Protein AF-A0A146LD18-F1 (afdb_monomer)

Foldseek 3Di:
DDDAQWDFDPPCVVPDWDQDPVRAIVPHDTDIFGFAAADDDPQKDKWKADPNDTDHSRGTHDFAIKIAIDGHPQWDFPDPPDDRIWGQHRNNYIPDDDTDIDGNPPDFDPVDPPLDDDPPPDDDDPDPRRPVQKDFDWDFDPPDVDTDIDGQFIWGCPGPPDTHGDPVSVDDD

Mean predicted aligned error: 9.26 Å

Solvent-accessible surface area (backbone atoms only — not comparable to full-atom values): 10932 Å² total; per-residue (Å²): 136,58,58,92,54,34,38,72,59,79,90,53,84,81,72,71,72,42,77,43,97,87,72,47,57,46,62,72,82,77,66,62,40,41,20,13,76,48,62,82,58,79,54,48,48,71,50,27,34,44,94,93,36,84,47,71,40,76,40,64,34,53,49,69,23,40,35,35,70,46,52,38,92,67,32,41,65,77,58,87,83,63,66,75,63,40,39,24,32,78,86,19,39,54,74,53,81,82,85,62,46,40,74,66,73,96,67,54,37,84,86,55,80,82,80,76,91,64,93,65,86,77,74,84,81,89,55,90,52,49,56,65,39,65,36,82,42,67,46,77,49,70,92,74,89,52,92,44,76,44,81,72,40,65,32,35,52,79,48,104,87,41,72,49,62,62,71,69,74,76,55,84,130

pLDDT: mean 86.77, std 9.21, range [56.56, 97.69]

Organism: Lygus hesperus (NCBI:txid30085)

Radius of gyration: 27.94 Å; Cα contacts (8 Å, |Δi|>4): 268; chains: 1; bounding box: 58×41×88 Å

Secondary structure (DSSP, 8-state):
---TTEE--TT-TT---EE-TTS-EESPPPPPEE-BPP---TTEEEEEEETTEEE-TTS-B-TT-EEEEEEPTTEEES-TTS-SEEEB-TTSSBSSPPP-EEE--S---TTSSS----SSS-----STTSSTTEEEEEEEE-TTS--EEEEEEEEEEEETTEEE--GGGG---

Structure (mmCIF, N/CA/C/O backbone):
data_AF-A0A146LD18-F1
#
_entry.id   AF-A0A146LD18-F1
#
loop_
_atom_site.group_PDB
_atom_site.id
_atom_site.type_symbol
_atom_site.label_atom_id
_atom_site.label_alt_id
_atom_site.label_comp_id
_atom_site.label_asym_id
_atom_site.label_entity_id
_atom_site.label_seq_id
_atom_site.pdbx_PDB_ins_code
_atom_site.Cartn_x
_atom_site.Cartn_y
_atom_site.Cartn_z
_atom_site.occupancy
_atom_site.B_iso_or_equiv
_atom_site.auth_seq_id
_atom_site.auth_comp_id
_atom_site.auth_asym_id
_atom_site.auth_atom_id
_atom_site.pdbx_PDB_model_num
ATOM 1 N N . PHE A 1 1 ? -6.728 8.510 31.314 1.00 74.19 1 PHE A N 1
ATOM 2 C CA . PHE A 1 1 ? -6.122 8.724 29.985 1.00 74.19 1 PHE A CA 1
ATOM 3 C C . PHE A 1 1 ? -5.399 7.446 29.605 1.00 74.19 1 PHE A C 1
ATOM 5 O O . PHE A 1 1 ? -4.687 6.918 30.451 1.00 74.19 1 PHE A O 1
ATOM 12 N N . CYS A 1 2 ? -5.641 6.925 28.405 1.00 85.44 2 CYS A N 1
ATOM 13 C CA . CYS A 1 2 ? -4.967 5.730 27.899 1.00 85.44 2 CYS A CA 1
ATOM 14 C C . CYS A 1 2 ? -3.731 6.145 27.094 1.00 85.44 2 CYS A C 1
ATOM 16 O O . CYS A 1 2 ? -3.753 7.182 26.435 1.00 85.44 2 CYS A O 1
ATOM 18 N N . GLY A 1 3 ? -2.640 5.386 27.211 1.00 87.69 3 GLY A N 1
ATOM 19 C CA . GLY A 1 3 ? -1.399 5.656 26.483 1.00 87.69 3 GLY A CA 1
ATOM 20 C C . GLY A 1 3 ? -1.512 5.339 24.989 1.00 87.69 3 GLY A C 1
ATOM 21 O O . GLY A 1 3 ? -2.518 4.799 24.531 1.00 87.69 3 GLY A O 1
ATOM 22 N N . LEU A 1 4 ? -0.460 5.647 24.227 1.00 90.44 4 LEU A N 1
ATOM 23 C CA . LEU A 1 4 ? -0.385 5.312 22.802 1.00 90.44 4 LEU A CA 1
ATOM 24 C C . LEU A 1 4 ? -0.578 3.801 22.581 1.00 90.44 4 LEU A C 1
ATOM 26 O O . LEU A 1 4 ? -0.043 2.997 23.343 1.00 90.44 4 LEU A O 1
ATOM 30 N N . GLY A 1 5 ? -1.343 3.428 21.552 1.00 91.56 5 GLY A N 1
ATOM 31 C CA . GLY A 1 5 ? -1.675 2.029 21.268 1.00 91.56 5 GLY A CA 1
ATOM 32 C C . GLY A 1 5 ? -2.657 1.406 22.259 1.00 91.56 5 GLY A C 1
ATOM 33 O O . GLY A 1 5 ? -2.808 0.187 22.290 1.00 91.56 5 GLY A O 1
ATOM 34 N N . THR A 1 6 ? -3.326 2.223 23.075 1.00 92.75 6 THR A N 1
ATOM 35 C CA . THR A 1 6 ? -4.375 1.765 23.983 1.00 92.75 6 THR A CA 1
ATOM 36 C C . THR A 1 6 ? -5.575 2.700 23.959 1.00 92.75 6 THR A C 1
ATOM 38 O O . THR A 1 6 ? -5.433 3.910 23.785 1.00 92.75 6 THR A O 1
ATOM 41 N N . ALA A 1 7 ? -6.767 2.156 24.187 1.00 89.19 7 ALA A N 1
ATOM 42 C CA . ALA A 1 7 ? -7.997 2.936 24.222 1.00 89.19 7 ALA A CA 1
ATOM 43 C C . ALA A 1 7 ? -8.879 2.558 25.412 1.00 89.19 7 ALA A C 1
ATOM 45 O O . ALA A 1 7 ? -8.790 1.460 25.955 1.00 89.19 7 ALA A O 1
ATOM 46 N N . ALA A 1 8 ? -9.734 3.488 25.839 1.00 87.19 8 ALA A N 1
ATOM 47 C CA . ALA A 1 8 ? -10.777 3.166 26.806 1.00 87.19 8 ALA A CA 1
ATOM 48 C C . ALA A 1 8 ? -11.825 2.251 26.140 1.00 87.19 8 ALA A C 1
ATOM 50 O O . ALA A 1 8 ? -12.109 2.470 24.960 1.00 87.19 8 ALA A O 1
ATOM 51 N N . PRO A 1 9 ? -12.414 1.282 26.860 1.00 83.12 9 PRO A N 1
ATOM 52 C CA . PRO A 1 9 ? -13.457 0.405 26.337 1.00 83.12 9 PRO A CA 1
ATOM 53 C C . PRO A 1 9 ? -14.696 1.183 25.884 1.00 83.12 9 PRO A C 1
ATOM 55 O O . PRO A 1 9 ? -15.014 2.241 26.430 1.00 83.12 9 PRO A O 1
ATOM 58 N N . ASP A 1 10 ? -15.450 0.604 24.954 1.00 81.88 10 ASP A N 1
ATOM 59 C CA . ASP A 1 10 ? -16.675 1.201 24.404 1.00 81.88 10 ASP A CA 1
ATOM 60 C C . ASP A 1 10 ? -17.878 1.135 25.368 1.00 81.88 10 ASP A C 1
ATOM 62 O O . ASP A 1 10 ? -18.930 1.713 25.103 1.00 81.88 10 ASP A O 1
ATOM 66 N N . SER A 1 11 ? -17.735 0.462 26.515 1.00 80.19 11 SER A N 1
ATOM 67 C CA . SER A 1 11 ? -18.812 0.226 27.486 1.00 80.19 11 SER A CA 1
ATOM 68 C C . SER A 1 11 ? -19.349 1.489 28.174 1.00 80.19 11 SER A C 1
ATOM 70 O O . SER A 1 11 ? -20.464 1.458 28.693 1.00 80.19 11 SER A O 1
ATOM 72 N N . ASN A 1 12 ? -18.601 2.601 28.176 1.00 77.56 12 ASN A N 1
ATOM 73 C CA . ASN A 1 12 ? -19.048 3.889 28.723 1.00 77.56 12 ASN A CA 1
ATOM 74 C C . ASN A 1 12 ? -18.793 5.043 27.731 1.00 77.56 12 ASN A C 1
ATOM 76 O O . ASN A 1 12 ? -17.835 5.805 27.902 1.00 77.56 12 ASN A O 1
ATOM 80 N N . PRO A 1 13 ? -19.651 5.215 26.708 1.00 70.94 13 PRO A N 1
ATOM 81 C CA . PRO A 1 13 ? -19.451 6.218 25.660 1.00 70.94 13 PRO A CA 1
ATOM 82 C C . PRO A 1 13 ? -19.583 7.664 26.162 1.00 70.94 13 PRO A C 1
ATOM 84 O O . PRO A 1 13 ? -19.039 8.578 25.549 1.00 70.94 13 PRO A O 1
ATOM 87 N N . LEU A 1 14 ? -20.281 7.888 27.284 1.00 77.25 14 LEU A N 1
ATOM 88 C CA . LEU A 1 14 ? -20.432 9.212 27.900 1.00 77.25 14 LEU A CA 1
ATOM 89 C C . LEU A 1 14 ? -19.197 9.629 28.711 1.00 77.25 14 LEU A C 1
ATOM 91 O O . LEU A 1 14 ? -19.055 10.804 29.041 1.00 77.25 14 LEU A O 1
ATOM 95 N N . GLY A 1 15 ? -18.327 8.677 29.072 1.00 78.75 15 GLY A N 1
ATOM 96 C CA . GLY A 1 15 ? -17.148 8.932 29.900 1.00 78.75 15 GLY A CA 1
ATOM 97 C C . GLY A 1 15 ? -17.468 9.513 31.283 1.00 78.75 15 GLY A C 1
ATOM 98 O O . GLY A 1 15 ? -16.599 10.132 31.895 1.00 78.75 15 GLY A O 1
ATOM 99 N N . ALA A 1 16 ? -18.704 9.351 31.765 1.00 84.88 16 ALA A N 1
ATOM 100 C CA . ALA A 1 16 ? -19.148 9.885 33.045 1.00 84.88 16 ALA A CA 1
ATOM 101 C C . ALA A 1 16 ? -18.848 8.891 34.173 1.00 84.88 16 ALA A C 1
ATOM 103 O O . ALA A 1 16 ? -19.167 7.706 34.059 1.00 84.88 16 ALA A O 1
ATOM 104 N N . TYR A 1 17 ? -18.261 9.396 35.259 1.00 88.19 17 TYR A N 1
ATOM 105 C CA . TYR A 1 17 ? -17.950 8.642 36.472 1.00 88.19 17 TYR A CA 1
ATOM 106 C C . TYR A 1 17 ? -18.385 9.453 37.688 1.00 88.19 17 TYR A C 1
ATOM 108 O O . TYR A 1 17 ? -18.174 10.667 37.735 1.00 88.19 17 TYR A O 1
ATOM 116 N N . ALA A 1 18 ? -18.965 8.783 38.677 1.00 90.62 18 ALA A N 1
ATOM 117 C CA . ALA A 1 18 ? -19.352 9.379 39.945 1.00 90.62 18 ALA A CA 1
ATOM 118 C C . ALA A 1 18 ? -18.652 8.662 41.099 1.00 90.62 18 ALA A C 1
ATOM 120 O O . ALA A 1 18 ? -18.570 7.436 41.114 1.00 90.62 18 ALA A O 1
ATOM 121 N N . CYS A 1 19 ? -18.174 9.429 42.077 1.00 93.56 19 CYS A N 1
ATOM 122 C CA . CYS A 1 19 ? -17.736 8.881 43.354 1.00 93.56 19 CYS A CA 1
ATOM 123 C C . CYS A 1 19 ? -18.959 8.763 44.270 1.00 93.56 19 CYS A C 1
ATOM 125 O O . CYS A 1 19 ? -19.656 9.752 44.515 1.00 93.56 19 CYS A O 1
ATOM 127 N N . LEU A 1 20 ? -19.251 7.548 44.723 1.00 93.69 20 LEU A N 1
ATOM 128 C CA . LEU A 1 20 ? -20.358 7.259 45.624 1.00 93.69 20 LEU A CA 1
ATOM 129 C C . LEU A 1 20 ? -19.999 7.645 47.062 1.00 93.69 20 LEU A C 1
ATOM 131 O O . LEU A 1 20 ? -18.832 7.748 47.435 1.00 93.69 20 LEU A O 1
ATOM 135 N N . SER A 1 21 ? -21.014 7.788 47.914 1.00 93.88 21 SER A N 1
ATOM 136 C CA . SER A 1 21 ? -20.817 8.021 49.351 1.00 93.88 21 SER A CA 1
ATOM 137 C C . SER A 1 21 ? -20.105 6.866 50.069 1.00 93.88 21 SER A C 1
ATOM 139 O O . SER A 1 21 ? -19.592 7.073 51.166 1.00 93.88 21 SER A O 1
ATOM 141 N N . SER A 1 22 ? -20.044 5.676 49.458 1.00 93.62 22 SER A N 1
ATOM 142 C CA . SER A 1 22 ? -19.228 4.549 49.928 1.00 93.62 22 SER A CA 1
ATOM 143 C C . SER A 1 22 ? -17.725 4.743 49.698 1.00 93.62 22 SER A C 1
ATOM 145 O O . SER A 1 22 ? -16.930 4.044 50.317 1.00 93.62 22 SER A O 1
ATOM 147 N N . GLY A 1 23 ? -17.334 5.691 48.839 1.00 91.25 23 GLY A N 1
ATOM 148 C CA . GLY A 1 23 ? -15.959 5.886 48.375 1.00 91.25 23 GLY A CA 1
AT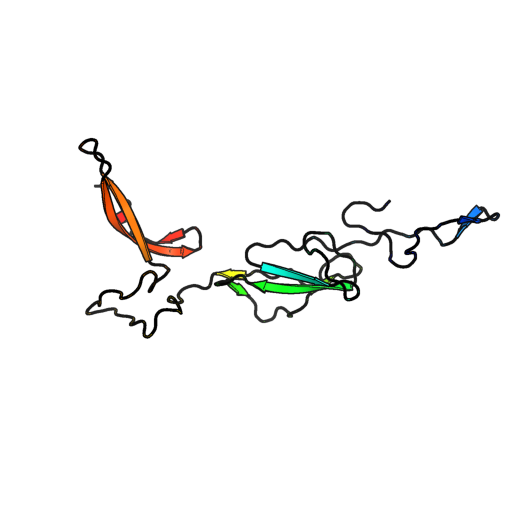OM 149 C C . GLY A 1 23 ? -15.626 5.156 47.069 1.00 91.25 23 GLY A C 1
ATOM 150 O O . GLY A 1 23 ? -14.531 5.344 46.542 1.00 91.25 23 GLY A O 1
ATOM 151 N N . ASP A 1 24 ? -16.555 4.364 46.527 1.00 92.50 24 ASP A N 1
ATOM 152 C CA . ASP A 1 24 ? -16.362 3.628 45.274 1.00 92.50 24 ASP A CA 1
ATOM 153 C C . ASP A 1 24 ? -16.737 4.462 44.045 1.00 92.50 24 ASP A C 1
ATOM 155 O O . ASP A 1 24 ? -17.612 5.332 44.093 1.00 92.50 24 ASP A O 1
ATOM 159 N N . TRP A 1 25 ? -16.115 4.153 42.908 1.00 90.00 25 TRP A N 1
ATOM 160 C CA . TRP A 1 25 ? -16.480 4.740 41.620 1.00 90.00 25 TRP A CA 1
ATOM 161 C C . TRP A 1 25 ? -17.623 3.968 40.963 1.00 90.00 25 TRP A C 1
ATOM 163 O O . TRP A 1 25 ? -17.629 2.739 40.944 1.00 90.00 25 TRP A O 1
ATOM 173 N N . SER A 1 26 ? -18.573 4.704 40.387 1.00 89.06 26 SER A N 1
ATOM 174 C CA . SER A 1 26 ? -19.658 4.157 39.579 1.00 89.06 26 SER A CA 1
ATOM 175 C C . SER A 1 26 ? -19.744 4.876 38.226 1.00 89.06 26 SER A C 1
ATOM 177 O O . SER A 1 26 ? -19.922 6.101 38.204 1.00 89.06 26 SER A O 1
ATOM 179 N N . PRO A 1 27 ? -19.627 4.150 37.098 1.00 87.56 27 PRO A N 1
ATOM 180 C CA . PRO A 1 27 ? -19.217 2.742 37.007 1.00 87.56 27 PRO A CA 1
ATOM 181 C C . PRO A 1 27 ? -17.750 2.535 37.437 1.00 87.56 27 PRO A C 1
ATOM 183 O O . PRO A 1 27 ? -17.017 3.506 37.642 1.00 87.56 27 PRO A O 1
ATOM 186 N N . GLU A 1 28 ? -17.320 1.274 37.569 1.00 87.19 28 GLU A N 1
ATOM 187 C CA . GLU A 1 28 ? -15.914 0.939 37.833 1.00 87.19 28 GLU A CA 1
ATOM 188 C C . GLU A 1 28 ? -15.008 1.594 36.777 1.00 87.19 28 GLU A C 1
ATOM 190 O O . GLU A 1 28 ? -15.342 1.647 35.588 1.00 87.19 28 GLU A O 1
ATOM 195 N N . LEU A 1 29 ? -13.866 2.129 37.216 1.00 84.50 29 LEU A N 1
ATOM 196 C CA . LEU A 1 29 ? -12.926 2.785 36.314 1.00 84.50 29 LEU A CA 1
ATOM 197 C C . LEU A 1 29 ? -12.424 1.779 35.265 1.00 84.50 29 LEU A C 1
ATOM 199 O O . LEU A 1 29 ? -11.930 0.709 35.629 1.00 84.50 29 LEU A O 1
ATOM 203 N N . PRO A 1 30 ? -12.504 2.099 33.963 1.00 85.56 30 PRO A N 1
ATOM 204 C CA . PRO A 1 30 ? -12.137 1.150 32.932 1.00 85.56 30 PRO A CA 1
ATOM 205 C C . PRO A 1 30 ? -10.628 0.928 32.884 1.00 85.56 30 PRO A C 1
ATOM 207 O O . PRO A 1 30 ? -9.823 1.839 33.106 1.00 85.56 30 PRO A O 1
ATOM 210 N N . ARG A 1 31 ? -10.243 -0.279 32.471 1.00 87.44 31 ARG A N 1
ATOM 211 C CA . ARG A 1 31 ? -8.870 -0.588 32.065 1.00 87.44 31 ARG A CA 1
ATOM 212 C C . ARG A 1 31 ? -8.718 -0.307 30.574 1.00 87.44 31 ARG A C 1
ATOM 214 O O . ARG A 1 31 ? -9.618 -0.605 29.796 1.00 87.44 31 ARG A O 1
ATOM 221 N N . CYS A 1 32 ? -7.587 0.269 30.183 1.00 89.31 32 CYS A N 1
ATOM 222 C CA . CYS A 1 32 ? -7.297 0.498 28.772 1.00 89.31 32 CYS A CA 1
ATOM 223 C C . CYS A 1 32 ? -7.079 -0.839 28.054 1.00 89.31 32 CYS A C 1
ATOM 225 O O . CYS A 1 32 ? -6.368 -1.706 28.568 1.00 89.31 32 CYS A O 1
ATOM 227 N N . THR A 1 33 ? -7.672 -0.986 26.876 1.00 91.00 33 THR A N 1
ATOM 228 C CA . THR A 1 33 ? -7.495 -2.142 25.996 1.00 91.00 33 THR A CA 1
ATOM 229 C C . THR A 1 33 ? -6.362 -1.874 25.016 1.00 91.00 33 THR A C 1
ATOM 231 O O . THR A 1 33 ? -6.148 -0.728 24.609 1.00 91.00 33 THR A O 1
ATOM 234 N N . LEU A 1 34 ? -5.620 -2.921 24.653 1.00 94.75 34 LEU A N 1
ATOM 235 C CA . LEU A 1 34 ? -4.588 -2.833 23.624 1.00 94.75 34 LEU A CA 1
ATOM 236 C C . LEU A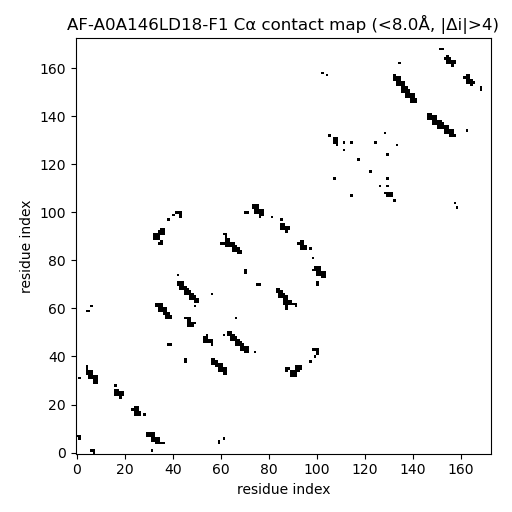 1 34 ? -5.243 -2.617 22.256 1.00 94.75 34 LEU A C 1
ATOM 238 O O . LEU A 1 34 ? -6.345 -3.097 21.998 1.00 94.75 34 LEU A O 1
ATOM 242 N N . GLN A 1 35 ? -4.562 -1.876 21.392 1.00 96.19 35 GLN A N 1
ATOM 243 C CA . GLN A 1 35 ? -4.992 -1.609 20.028 1.00 96.19 35 GLN A CA 1
ATOM 244 C C . GLN A 1 35 ? -3.994 -2.192 19.035 1.00 96.19 35 GLN A C 1
ATOM 246 O O . GLN A 1 35 ? -2.789 -2.182 19.285 1.00 96.19 35 GLN A O 1
ATOM 251 N N . CYS A 1 36 ? -4.494 -2.654 17.893 1.00 96.94 36 CYS A N 1
ATOM 252 C CA . CYS A 1 36 ? -3.642 -3.141 16.820 1.00 96.94 36 CYS A CA 1
ATOM 253 C C . CYS A 1 36 ? -2.870 -1.998 16.163 1.00 96.94 36 CYS A C 1
ATOM 255 O O . CYS A 1 36 ? -3.359 -0.867 16.073 1.00 96.94 36 CYS A O 1
ATOM 257 N N . GLU A 1 37 ? -1.663 -2.306 15.692 1.00 96.44 37 GLU A N 1
ATOM 258 C CA . GLU A 1 37 ? -0.810 -1.320 15.036 1.00 96.44 37 GLU A CA 1
ATOM 259 C C . GLU A 1 37 ? -1.427 -0.776 13.736 1.00 96.44 37 GLU A C 1
ATOM 261 O O . GLU A 1 37 ? -2.161 -1.501 13.049 1.00 96.44 37 GLU A O 1
ATOM 266 N N . PRO A 1 38 ? -1.101 0.480 13.375 1.00 96.62 38 PRO A N 1
ATOM 267 C CA . PRO A 1 38 ? -1.456 1.061 12.088 1.00 96.62 38 PRO A CA 1
ATOM 268 C C . PRO A 1 38 ? -1.057 0.191 10.895 1.00 96.62 38 PRO A C 1
ATOM 270 O O . PRO A 1 38 ? 0.062 -0.320 10.812 1.00 96.62 38 PRO A O 1
ATOM 273 N N . LEU A 1 39 ? -1.948 0.096 9.912 1.00 95.31 39 LEU A N 1
ATOM 274 C CA . LEU A 1 39 ? -1.690 -0.603 8.659 1.00 95.31 39 LEU A CA 1
ATOM 275 C C . LEU A 1 39 ? -1.180 0.387 7.610 1.00 95.31 39 LEU A C 1
ATOM 277 O O . LEU A 1 39 ? -1.951 1.075 6.941 1.00 95.31 39 LEU A O 1
ATOM 281 N N . VAL A 1 40 ? 0.146 0.455 7.478 1.00 93.44 40 VAL A N 1
ATOM 282 C CA . VAL A 1 40 ? 0.834 1.246 6.450 1.00 93.44 40 VAL A CA 1
ATOM 283 C C . VAL A 1 40 ? 1.878 0.362 5.774 1.00 93.44 40 VAL A C 1
ATOM 285 O O . VAL A 1 40 ? 2.895 0.006 6.370 1.00 93.44 40 VAL A O 1
ATOM 288 N N . LYS A 1 41 ? 1.620 -0.017 4.521 1.00 92.38 41 LYS A N 1
ATOM 289 C CA . LYS A 1 41 ? 2.532 -0.815 3.692 1.00 92.38 41 LYS A CA 1
ATOM 290 C C . LYS A 1 41 ? 2.611 -0.219 2.284 1.00 92.38 41 LYS A C 1
ATOM 292 O O . LYS A 1 41 ? 1.603 0.285 1.792 1.00 92.38 41 LYS A O 1
ATOM 297 N N . PRO A 1 42 ? 3.785 -0.256 1.633 1.00 91.44 42 PRO A N 1
ATOM 298 C CA . PRO A 1 42 ? 3.913 0.188 0.252 1.00 91.44 42 PRO A CA 1
ATOM 299 C C . PRO A 1 42 ? 3.129 -0.748 -0.667 1.00 91.44 42 PRO A C 1
ATOM 301 O O . PRO A 1 42 ? 3.144 -1.961 -0.471 1.00 91.44 42 PRO A O 1
ATOM 304 N N . HIS A 1 43 ? 2.481 -0.181 -1.680 1.00 92.88 43 HIS A N 1
ATOM 305 C CA . HIS A 1 43 ? 1.737 -0.927 -2.698 1.00 92.88 43 HIS A CA 1
ATOM 306 C C . HIS A 1 43 ? 0.535 -1.729 -2.190 1.00 92.88 43 HIS A C 1
ATOM 308 O O . HIS A 1 43 ? 0.030 -2.593 -2.904 1.00 92.88 43 HIS A O 1
ATOM 314 N N . VAL A 1 44 ? 0.061 -1.428 -0.976 1.00 93.12 44 VAL A N 1
ATOM 315 C CA . VAL A 1 44 ? -1.142 -2.022 -0.391 1.00 93.12 44 VAL A CA 1
ATOM 316 C C . VAL A 1 44 ? -2.093 -0.911 0.030 1.00 93.12 44 VAL A C 1
ATOM 318 O O . VAL A 1 44 ? -1.736 -0.035 0.819 1.00 93.12 44 VAL A O 1
ATOM 321 N N . LYS A 1 45 ? -3.327 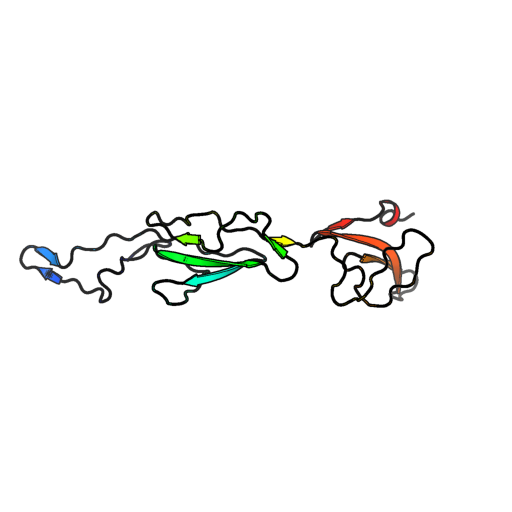-0.970 -0.458 1.00 94.12 45 LYS A N 1
ATOM 322 C CA . LYS A 1 45 ? -4.431 -0.128 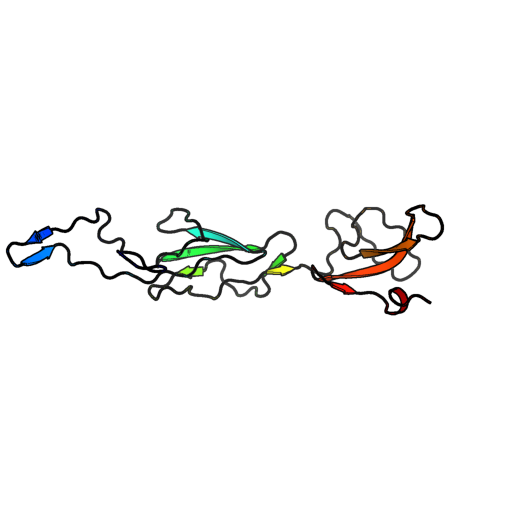-0.004 1.00 94.12 45 LYS A CA 1
ATOM 323 C C . LYS A 1 45 ? -5.220 -0.891 1.042 1.00 94.12 45 LYS A C 1
ATOM 325 O O . LYS A 1 45 ? -5.742 -1.961 0.749 1.00 94.12 45 LYS A O 1
ATOM 330 N N . PHE A 1 46 ? -5.327 -0.332 2.240 1.00 94.62 46 PHE A N 1
ATOM 331 C CA . PHE A 1 46 ? -6.147 -0.893 3.309 1.00 94.62 46 PHE A CA 1
ATOM 332 C C . PHE A 1 46 ? -7.478 -0.153 3.418 1.00 94.62 46 PHE A C 1
ATOM 334 O O . PHE A 1 46 ? -7.524 1.072 3.289 1.00 94.62 46 PHE A O 1
ATOM 341 N N . ARG A 1 47 ? -8.545 -0.893 3.718 1.00 96.00 47 ARG A N 1
ATOM 342 C CA . ARG A 1 47 ? -9.839 -0.353 4.148 1.00 96.00 47 ARG A CA 1
ATOM 343 C C . ARG A 1 47 ? -10.214 -0.991 5.474 1.00 96.00 47 ARG A C 1
ATOM 345 O O . ARG A 1 47 ? -10.244 -2.215 5.569 1.00 96.00 47 ARG A O 1
ATOM 352 N N . CYS A 1 48 ? -10.482 -0.170 6.481 1.00 97.06 48 CYS A N 1
ATOM 353 C CA . CYS A 1 48 ? -10.730 -0.624 7.844 1.00 97.06 48 CYS A CA 1
ATOM 354 C C . CYS A 1 48 ? -12.131 -0.213 8.273 1.00 97.06 48 CYS A C 1
ATOM 356 O O . CYS A 1 48 ? -12.532 0.934 8.085 1.00 97.06 48 CYS A O 1
ATOM 358 N N . GLU A 1 49 ? -12.853 -1.140 8.884 1.00 97.69 49 GLU A N 1
ATOM 359 C CA . GLU A 1 49 ? -14.213 -0.943 9.361 1.00 97.69 49 GLU A CA 1
ATOM 360 C C . GLU A 1 49 ? -14.303 -1.340 10.834 1.00 97.69 49 GLU A C 1
ATOM 362 O O . GLU A 1 49 ? -13.868 -2.421 11.232 1.00 97.69 49 GLU A O 1
ATOM 367 N N . TYR A 1 50 ? -14.858 -0.452 11.653 1.00 96.12 50 TYR A N 1
ATOM 368 C CA . TYR A 1 50 ? -15.131 -0.691 13.065 1.00 96.12 50 TYR A CA 1
ATOM 369 C C . TYR A 1 50 ? -16.586 -0.339 13.362 1.00 96.12 50 TYR A C 1
ATOM 371 O O . TYR A 1 50 ? -17.015 0.772 13.059 1.00 96.12 50 TYR A O 1
ATOM 379 N N . ASN A 1 51 ? -17.355 -1.269 13.940 1.00 93.69 51 ASN A N 1
ATOM 380 C CA . ASN A 1 51 ? -18.791 -1.089 14.208 1.00 93.69 51 ASN A CA 1
ATOM 381 C C . ASN A 1 51 ? -19.576 -0.566 12.985 1.00 93.69 51 ASN A C 1
ATOM 383 O O . ASN A 1 51 ? -20.385 0.354 13.098 1.00 93.69 51 ASN A O 1
ATOM 387 N N . SER A 1 52 ? -19.306 -1.136 11.806 1.00 93.12 52 SER A N 1
ATOM 388 C CA . SER A 1 52 ? -19.919 -0.745 10.526 1.00 93.12 52 SER A CA 1
ATOM 389 C C . SER A 1 52 ? -19.626 0.683 10.051 1.00 93.12 52 SER A C 1
ATOM 391 O O . SER A 1 52 ? -20.313 1.197 9.169 1.00 93.12 52 SER A O 1
ATOM 393 N N . ALA A 1 53 ? -18.601 1.328 10.612 1.00 96.44 53 ALA A N 1
ATOM 394 C CA . ALA A 1 53 ? -18.114 2.629 10.177 1.00 96.44 53 ALA A CA 1
ATOM 395 C C . ALA A 1 53 ? -16.679 2.523 9.653 1.00 96.44 53 ALA A C 1
ATOM 397 O O . ALA A 1 53 ? -15.826 1.869 10.257 1.00 96.44 53 ALA A O 1
ATOM 398 N N . GLU A 1 54 ? -16.401 3.203 8.542 1.00 97.12 54 GLU A N 1
ATOM 399 C CA . GLU A 1 54 ? -15.051 3.282 7.988 1.00 97.12 54 GLU A CA 1
ATOM 400 C C . GLU A 1 54 ? -14.142 4.101 8.914 1.00 97.12 54 GLU A C 1
ATOM 402 O O . GLU A 1 54 ? -14.480 5.207 9.346 1.00 97.12 54 GLU A O 1
ATOM 407 N N . VAL A 1 55 ? -12.974 3.544 9.223 1.00 96.88 55 VAL A N 1
ATOM 408 C CA . VAL A 1 55 ? -11.963 4.154 10.087 1.00 96.88 55 VAL A CA 1
ATOM 409 C C . VAL A 1 55 ? -10.627 4.242 9.360 1.00 96.88 55 VAL A C 1
ATOM 411 O O . VAL A 1 55 ? -10.297 3.434 8.494 1.00 96.88 55 VAL A O 1
ATOM 414 N N . ASN A 1 56 ? -9.824 5.244 9.712 1.00 96.69 56 ASN A N 1
ATOM 415 C CA . ASN A 1 56 ? -8.543 5.470 9.053 1.00 96.69 56 ASN A CA 1
ATOM 416 C C . ASN A 1 56 ? -7.497 4.435 9.491 1.00 96.69 56 ASN A C 1
ATOM 418 O O . ASN A 1 56 ? -6.947 4.569 10.584 1.00 96.69 56 ASN A O 1
ATOM 422 N N . CYS A 1 57 ? -7.179 3.480 8.609 1.00 96.69 57 CYS A N 1
ATOM 423 C CA . CYS A 1 57 ? -6.193 2.406 8.797 1.00 96.69 57 CYS A CA 1
ATOM 424 C C . CYS A 1 57 ? -4.799 2.854 9.274 1.00 96.69 57 CYS A C 1
ATOM 426 O O . CYS A 1 57 ? -4.060 2.047 9.831 1.00 96.69 57 CYS A O 1
ATOM 428 N N . SER A 1 58 ? -4.427 4.124 9.076 1.00 96.56 58 SER A N 1
ATOM 429 C CA . SER A 1 58 ? -3.146 4.688 9.523 1.00 96.56 58 SER A CA 1
ATOM 430 C C . SER A 1 58 ? -3.097 5.023 11.021 1.00 96.56 58 SER A C 1
ATOM 432 O O . SER A 1 58 ? -2.070 5.494 11.505 1.00 96.56 58 SER A O 1
ATOM 434 N N . ASN A 1 59 ? -4.178 4.777 11.763 1.00 95.50 59 ASN A N 1
ATOM 435 C CA . ASN A 1 59 ? -4.237 4.908 13.217 1.00 95.50 59 ASN A CA 1
ATOM 436 C C . ASN A 1 59 ? -4.241 3.538 13.910 1.00 95.50 59 ASN A C 1
ATOM 438 O O . ASN A 1 59 ? -4.450 2.504 13.282 1.00 95.50 59 ASN A O 1
ATOM 442 N N . TYR A 1 60 ? -4.051 3.542 15.231 1.00 96.44 60 TYR A N 1
ATOM 443 C CA . TYR A 1 60 ? -4.233 2.350 16.057 1.00 96.44 60 TYR A CA 1
ATOM 444 C C . TYR A 1 60 ? -5.696 1.896 16.060 1.00 96.44 60 TYR A C 1
ATOM 446 O O . TYR A 1 60 ? -6.609 2.713 16.216 1.00 96.44 60 TYR A O 1
ATOM 454 N N . MET A 1 61 ? -5.910 0.588 15.920 1.00 95.75 61 MET A N 1
ATOM 455 C CA . MET A 1 61 ? -7.236 0.001 15.723 1.00 95.75 61 MET A CA 1
ATOM 456 C C . MET A 1 61 ? -7.763 -0.688 16.965 1.00 95.75 61 MET A C 1
ATOM 458 O O . MET A 1 61 ? -7.038 -1.391 17.661 1.00 95.75 61 MET A O 1
ATOM 462 N N . ARG A 1 62 ? -9.050 -0.489 17.246 1.00 95.06 62 ARG A N 1
ATOM 463 C CA . ARG A 1 62 ? -9.719 -1.178 18.348 1.00 95.06 62 ARG A CA 1
ATOM 464 C C . ARG A 1 62 ? -9.879 -2.670 18.021 1.00 95.06 62 ARG A C 1
ATOM 466 O O . ARG A 1 62 ? -10.078 -3.012 16.853 1.00 95.06 62 ARG A O 1
ATOM 473 N N . PRO A 1 63 ? -9.833 -3.549 19.034 1.00 95.50 63 PRO A N 1
ATOM 474 C CA . PRO A 1 63 ? -10.274 -4.929 18.876 1.00 95.50 63 PRO A CA 1
ATOM 475 C C . PRO A 1 63 ? -11.666 -4.998 18.244 1.00 95.50 63 PRO A C 1
ATOM 477 O O . PRO A 1 63 ? -12.533 -4.189 18.570 1.00 95.50 63 PRO A O 1
ATOM 480 N N . GLY A 1 64 ? -11.857 -5.926 17.308 1.00 94.88 64 GLY A N 1
ATOM 481 C CA . GLY A 1 64 ? -13.068 -6.047 16.493 1.00 94.88 64 GLY A CA 1
ATOM 482 C C . GLY A 1 64 ? -13.050 -5.252 15.182 1.00 94.88 64 GLY A C 1
ATOM 483 O O . GLY A 1 64 ? -13.951 -5.437 14.367 1.00 94.88 64 GLY A O 1
ATOM 484 N N . THR A 1 65 ? -12.044 -4.403 14.929 1.00 97.00 65 THR A N 1
ATOM 485 C CA . THR A 1 65 ? -11.859 -3.793 13.600 1.00 97.00 65 THR A CA 1
ATOM 486 C C . THR A 1 65 ? -11.553 -4.865 12.556 1.00 97.00 65 THR A C 1
ATOM 488 O O . THR A 1 65 ? -10.676 -5.707 12.762 1.00 97.00 65 THR A O 1
ATOM 491 N N . VAL A 1 66 ? -12.218 -4.773 11.406 1.00 96.62 66 VAL A N 1
ATOM 492 C CA . VAL A 1 66 ? -11.973 -5.613 10.231 1.00 96.62 66 VAL A CA 1
ATOM 493 C C . VAL A 1 66 ? -11.240 -4.793 9.177 1.00 96.62 66 VAL A C 1
ATOM 495 O O . VAL A 1 66 ? -11.695 -3.719 8.791 1.00 96.62 66 VAL A O 1
ATOM 498 N N . ALA A 1 67 ? -10.101 -5.290 8.710 1.00 95.88 67 ALA A N 1
ATOM 499 C CA . ALA A 1 67 ? -9.318 -4.693 7.640 1.00 95.88 67 ALA A CA 1
ATOM 500 C C . ALA A 1 67 ? -9.378 -5.567 6.387 1.00 95.88 67 ALA A C 1
ATOM 502 O O . ALA A 1 67 ? -9.097 -6.760 6.438 1.00 95.88 67 ALA A O 1
ATOM 503 N N . THR A 1 68 ? -9.690 -4.955 5.255 1.00 94.19 68 THR A N 1
ATOM 504 C CA . THR A 1 68 ? -9.560 -5.547 3.919 1.00 94.19 68 THR A CA 1
ATOM 505 C C . THR A 1 68 ? -8.445 -4.834 3.170 1.00 94.19 68 THR A C 1
ATOM 507 O O . THR A 1 68 ? -8.033 -3.730 3.550 1.00 94.19 68 THR A O 1
ATOM 510 N N . TYR A 1 69 ? -7.915 -5.469 2.131 1.00 91.88 69 TYR A N 1
ATOM 511 C CA . TYR A 1 69 ? -6.769 -4.935 1.413 1.00 91.88 69 TYR A CA 1
ATOM 512 C C . TYR A 1 69 ? -6.805 -5.253 -0.079 1.00 91.88 69 TYR A C 1
ATOM 514 O O . TYR A 1 69 ? -7.364 -6.255 -0.515 1.00 91.88 69 TYR A O 1
ATOM 522 N N . GLU A 1 70 ? -6.162 -4.387 -0.853 1.00 91.38 70 GLU A N 1
ATOM 523 C CA . GLU A 1 70 ? -6.007 -4.507 -2.299 1.00 91.38 70 GLU A CA 1
ATOM 524 C C . GLU A 1 70 ? -4.597 -4.044 -2.683 1.00 91.38 70 GLU A C 1
ATOM 526 O O . GLU A 1 70 ? -4.096 -3.057 -2.138 1.00 91.38 70 GLU A O 1
ATOM 531 N N . CYS A 1 71 ? -3.939 -4.749 -3.603 1.00 92.19 71 CYS A N 1
ATOM 532 C CA . CYS A 1 71 ? -2.657 -4.293 -4.133 1.00 92.19 71 CYS A CA 1
ATOM 533 C C . CYS A 1 71 ? -2.848 -3.110 -5.091 1.00 92.19 71 CYS A C 1
ATOM 535 O O . CYS A 1 71 ? -3.865 -2.999 -5.777 1.00 92.19 71 CYS A O 1
ATOM 537 N N . ASP A 1 72 ? -1.852 -2.229 -5.164 1.00 91.50 72 ASP A N 1
ATOM 538 C CA . ASP A 1 72 ? -1.795 -1.226 -6.228 1.00 91.50 72 ASP A CA 1
ATOM 539 C C . ASP A 1 72 ? -1.769 -1.887 -7.620 1.00 91.50 72 ASP A C 1
ATOM 541 O O . ASP A 1 72 ? -1.403 -3.051 -7.781 1.00 91.50 72 ASP A O 1
ATOM 545 N N . LEU A 1 73 ? -2.132 -1.122 -8.655 1.00 86.75 73 LEU A N 1
ATOM 546 C CA . LEU A 1 73 ? -2.015 -1.573 -10.045 1.00 86.75 73 LEU A CA 1
ATOM 547 C C . LEU A 1 73 ? -0.584 -2.044 -10.343 1.00 86.75 73 LEU A C 1
ATOM 549 O O . LEU A 1 73 ? 0.370 -1.356 -9.981 1.00 86.75 73 LEU A O 1
ATOM 553 N N . PHE A 1 74 ? -0.463 -3.161 -11.067 1.00 85.94 74 PHE A N 1
ATOM 554 C CA . PHE A 1 74 ? 0.802 -3.845 -11.388 1.00 85.94 74 PHE A CA 1
ATOM 555 C C . PHE A 1 74 ? 1.498 -4.500 -10.191 1.00 85.94 74 PHE A C 1
ATOM 557 O O . PHE A 1 74 ? 2.700 -4.759 -10.253 1.00 85.94 74 PHE A O 1
ATOM 564 N N . TYR A 1 75 ? 0.766 -4.753 -9.107 1.00 90.56 75 TYR A N 1
ATOM 565 C CA . TYR A 1 75 ? 1.233 -5.560 -7.995 1.00 90.56 75 TYR A CA 1
ATOM 566 C C . TYR A 1 75 ? 0.220 -6.653 -7.668 1.00 90.56 75 TYR A C 1
ATOM 568 O O . TYR A 1 75 ? -0.993 -6.440 -7.724 1.00 90.56 75 TYR A O 1
ATOM 576 N N . THR A 1 76 ? 0.716 -7.810 -7.243 1.00 89.00 76 THR A N 1
ATOM 577 C CA . THR A 1 76 ? -0.109 -8.945 -6.831 1.00 89.00 76 THR A CA 1
ATOM 578 C C . THR A 1 76 ? 0.295 -9.482 -5.465 1.00 89.00 76 THR A C 1
ATOM 580 O O . THR A 1 76 ? 1.425 -9.327 -5.001 1.00 89.00 76 THR A O 1
ATOM 583 N N . LEU A 1 77 ? -0.666 -10.103 -4.779 1.00 88.19 77 LEU A N 1
ATOM 584 C CA . LEU A 1 77 ? -0.418 -10.777 -3.508 1.00 88.19 77 LEU A CA 1
ATOM 585 C C . LEU A 1 77 ? 0.492 -11.980 -3.746 1.00 88.19 77 LEU A C 1
ATOM 587 O O . LEU A 1 77 ? 0.127 -12.892 -4.490 1.00 88.19 77 LEU A O 1
ATOM 591 N N . ASN A 1 78 ? 1.632 -12.017 -3.055 1.00 76.75 78 ASN A N 1
ATOM 592 C CA . ASN A 1 78 ? 2.563 -13.144 -3.142 1.00 76.75 78 ASN A CA 1
ATOM 593 C C . ASN A 1 78 ? 1.887 -14.460 -2.685 1.00 76.75 78 ASN A C 1
ATOM 595 O O . ASN A 1 78 ? 2.067 -15.521 -3.281 1.00 76.75 78 ASN A O 1
ATOM 599 N N . ASN A 1 79 ? 1.006 -14.391 -1.679 1.00 74.06 79 ASN A N 1
ATOM 600 C CA . ASN A 1 79 ? 0.308 -15.558 -1.148 1.00 74.06 79 ASN A CA 1
ATOM 601 C C . ASN A 1 79 ? -1.215 -15.468 -1.343 1.00 74.06 79 ASN A C 1
ATOM 603 O O . ASN A 1 79 ? -1.893 -14.671 -0.703 1.00 74.06 79 ASN A O 1
ATOM 607 N N . LYS A 1 80 ? -1.771 -16.350 -2.180 1.00 64.38 80 LYS A N 1
ATOM 608 C CA . LYS A 1 80 ? -3.222 -16.448 -2.438 1.00 64.38 80 LYS A CA 1
ATOM 609 C C . LYS A 1 80 ? -4.023 -17.099 -1.301 1.00 64.38 80 LYS A C 1
ATOM 611 O O . LYS A 1 80 ? -5.239 -17.197 -1.404 1.00 64.38 80 LYS A O 1
ATOM 616 N N . LEU A 1 81 ? -3.355 -17.594 -0.255 1.00 61.38 81 LEU A N 1
ATOM 617 C CA . LEU A 1 81 ? -3.997 -18.170 0.934 1.00 61.38 81 LEU A CA 1
ATOM 618 C C . LEU A 1 81 ? -4.317 -17.119 2.004 1.00 61.38 81 LEU A C 1
ATOM 620 O O . LEU A 1 81 ? -4.901 -17.464 3.031 1.00 61.38 81 LEU A O 1
ATOM 624 N N . VAL A 1 82 ? -3.912 -15.860 1.805 1.00 64.50 82 VAL A N 1
ATOM 625 C CA . VAL A 1 82 ? -4.268 -14.787 2.734 1.00 64.50 82 VAL A CA 1
ATOM 626 C C . VAL A 1 82 ? -5.760 -14.507 2.565 1.00 64.50 82 VAL A C 1
ATOM 628 O O . VAL A 1 82 ? -6.256 -14.323 1.458 1.00 64.50 82 VAL A O 1
ATOM 631 N N . ARG A 1 83 ? -6.485 -14.562 3.681 1.00 65.12 83 ARG A N 1
ATOM 632 C CA . ARG A 1 83 ? -7.926 -14.315 3.747 1.00 65.12 83 ARG A CA 1
ATOM 633 C C . ARG A 1 83 ? -8.207 -12.860 3.366 1.00 65.12 83 ARG A C 1
ATOM 635 O O . ARG A 1 83 ? -7.441 -11.990 3.776 1.00 65.12 83 ARG A O 1
ATOM 642 N N . ASP A 1 84 ? -9.288 -12.598 2.634 1.00 73.75 84 ASP A N 1
ATOM 643 C CA . ASP A 1 84 ? -9.629 -11.248 2.142 1.00 73.75 84 ASP A CA 1
ATOM 644 C C . ASP A 1 84 ? -9.827 -10.214 3.273 1.00 73.75 84 ASP A C 1
ATOM 646 O O . ASP A 1 84 ? -9.753 -9.006 3.043 1.00 73.75 84 ASP A O 1
ATOM 650 N N . ASP A 1 85 ? -10.051 -10.682 4.505 1.00 87.38 85 ASP A N 1
ATOM 651 C CA . ASP A 1 85 ? -10.245 -9.884 5.708 1.00 87.38 85 ASP A CA 1
ATOM 652 C C . ASP A 1 85 ? -9.299 -10.289 6.861 1.00 87.38 85 ASP A C 1
ATOM 654 O O . ASP A 1 85 ? -9.066 -11.467 7.149 1.00 87.38 85 ASP A O 1
ATOM 658 N N . ASN A 1 86 ? -8.779 -9.288 7.572 1.00 92.19 86 ASN A N 1
ATOM 659 C CA . ASN A 1 86 ? -7.938 -9.429 8.758 1.00 92.19 86 ASN A CA 1
ATOM 660 C C . ASN A 1 86 ? -8.607 -8.748 9.958 1.00 92.19 86 ASN A C 1
ATOM 662 O O . ASN A 1 86 ? -9.176 -7.668 9.829 1.00 92.19 86 ASN A O 1
ATOM 666 N N . HIS A 1 87 ? -8.544 -9.372 11.130 1.00 95.31 87 HIS A N 1
ATOM 667 C CA . HIS A 1 87 ? -9.296 -8.946 12.314 1.00 95.31 87 HIS A CA 1
ATOM 668 C C . HIS A 1 87 ? -8.350 -8.470 13.405 1.00 95.31 87 HIS A C 1
ATOM 670 O O . HIS A 1 87 ? -7.355 -9.136 13.688 1.00 95.31 87 HIS A O 1
ATOM 676 N N . CYS A 1 88 ? -8.659 -7.339 14.033 1.00 96.25 88 CYS A N 1
ATOM 677 C CA . CYS A 1 88 ? -7.948 -6.894 15.224 1.00 96.25 88 CYS A CA 1
ATOM 678 C C . CYS A 1 88 ? -8.451 -7.673 16.448 1.00 96.25 88 CYS A C 1
ATOM 680 O O . CYS A 1 88 ? -9.636 -7.615 16.778 1.00 96.25 88 CYS A O 1
ATOM 682 N N . LEU A 1 89 ? -7.562 -8.413 17.108 1.00 95.62 89 LEU A N 1
ATOM 683 C CA . LEU A 1 89 ? -7.871 -9.247 18.270 1.00 95.62 89 LEU A CA 1
ATOM 684 C C . LEU A 1 89 ? -7.838 -8.446 19.576 1.00 95.62 89 LEU A C 1
ATOM 686 O O . LEU A 1 89 ? -7.216 -7.388 19.666 1.00 95.62 89 LEU A O 1
ATOM 690 N N . GLU A 1 90 ? -8.452 -9.006 20.619 1.00 93.00 90 GLU A N 1
ATOM 691 C CA . GLU A 1 90 ? -8.489 -8.427 21.971 1.00 93.00 90 GLU A CA 1
ATOM 692 C C . GLU A 1 90 ? -7.096 -8.241 22.591 1.00 93.00 90 GLU A C 1
ATOM 694 O O . GLU A 1 90 ? -6.894 -7.346 23.412 1.00 93.00 90 GLU A O 1
ATOM 699 N N . GLU A 1 91 ? -6.096 -9.027 22.172 1.00 93.38 91 GLU A N 1
ATOM 700 C CA . GLU A 1 91 ? -4.712 -8.835 22.619 1.00 93.38 91 GLU A CA 1
ATOM 701 C C . GLU A 1 91 ? -4.002 -7.647 21.938 1.00 93.38 91 GLU A C 1
ATOM 703 O O . GLU A 1 91 ? -2.812 -7.429 22.173 1.00 93.38 91 GLU A O 1
ATOM 708 N N . GLY A 1 92 ? -4.698 -6.881 21.088 1.00 94.31 92 GLY A N 1
ATOM 709 C CA . GLY A 1 92 ? -4.129 -5.755 20.343 1.00 94.31 92 GLY A CA 1
ATOM 710 C C . GLY A 1 92 ? -3.196 -6.190 19.217 1.00 94.31 92 GLY A C 1
ATOM 711 O O . GLY A 1 92 ? -2.226 -5.502 18.906 1.00 94.31 92 GLY A O 1
ATOM 712 N N . LYS A 1 93 ? -3.460 -7.353 18.616 1.00 95.81 93 LYS A N 1
ATOM 713 C CA . LYS A 1 93 ? -2.725 -7.863 17.455 1.00 95.81 93 LYS A CA 1
ATOM 714 C C . LYS A 1 93 ? -3.676 -8.201 16.326 1.00 95.81 93 LYS A C 1
ATOM 716 O O . LYS A 1 93 ? -4.787 -8.666 16.558 1.00 95.81 93 LYS A O 1
ATOM 721 N N . TRP A 1 94 ? -3.222 -7.983 15.100 1.00 95.06 94 TRP A N 1
ATOM 722 C CA . TRP A 1 94 ? -3.924 -8.487 13.930 1.00 95.06 94 TRP A CA 1
ATOM 723 C C . TRP A 1 94 ? -3.875 -10.018 13.919 1.00 95.06 94 TRP A C 1
ATOM 725 O O . TRP A 1 94 ? -2.856 -10.608 14.281 1.00 95.06 94 TRP A O 1
ATOM 735 N N . LEU A 1 95 ? -4.979 -10.650 13.523 1.00 93.75 95 LEU A N 1
ATOM 736 C CA . LEU A 1 95 ? -5.110 -12.106 13.452 1.00 93.75 95 LEU A CA 1
ATOM 737 C C . LEU A 1 95 ? -4.056 -12.724 12.527 1.00 93.75 95 LEU A C 1
ATOM 739 O O . LEU A 1 95 ? -3.505 -13.781 12.829 1.00 93.75 95 LEU A O 1
ATOM 743 N N . LEU A 1 96 ? -3.796 -12.062 11.402 1.00 90.69 96 LEU A N 1
ATOM 744 C CA . LEU A 1 96 ? 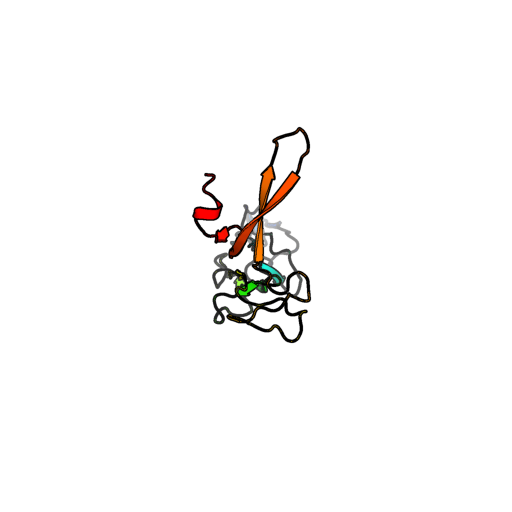-2.770 -12.426 10.436 1.00 90.69 96 LEU A CA 1
ATOM 745 C C . LEU A 1 96 ? -1.780 -11.275 10.271 1.00 90.69 96 LEU A C 1
ATOM 747 O O . LEU A 1 96 ? -2.130 -10.105 10.452 1.00 90.69 96 LEU A O 1
ATOM 751 N N . ASP A 1 97 ? -0.558 -11.599 9.858 1.00 88.88 97 ASP A N 1
ATOM 752 C CA . ASP A 1 97 ? 0.376 -10.569 9.420 1.00 88.88 97 ASP A CA 1
ATOM 753 C C . ASP A 1 97 ? -0.188 -9.845 8.185 1.00 88.88 97 ASP A C 1
ATOM 755 O O . ASP A 1 97 ? -0.744 -10.493 7.289 1.00 88.88 97 ASP A O 1
ATOM 759 N N . PRO A 1 98 ? -0.065 -8.507 8.108 1.00 87.56 98 PRO A N 1
ATOM 760 C CA . PRO A 1 98 ? -0.504 -7.763 6.940 1.00 87.56 98 PRO A CA 1
ATOM 761 C C . PRO A 1 98 ? 0.191 -8.272 5.669 1.00 87.56 98 PRO A C 1
ATOM 763 O O . PRO A 1 98 ? 1.393 -8.555 5.699 1.00 87.56 98 PRO A O 1
ATOM 766 N N . PRO A 1 99 ? -0.532 -8.353 4.544 1.00 88.19 99 PRO A N 1
ATOM 767 C CA . PRO A 1 99 ? -0.001 -8.905 3.311 1.00 88.19 99 PRO A CA 1
ATOM 768 C C . PRO A 1 99 ? 1.099 -8.028 2.715 1.00 88.19 99 PRO A C 1
ATOM 770 O O . PRO A 1 99 ? 1.218 -6.832 3.000 1.00 88.19 99 PRO A O 1
ATOM 773 N N . GLN A 1 100 ? 1.869 -8.641 1.822 1.00 89.25 100 GLN A N 1
ATOM 774 C CA . GLN A 1 100 ? 2.850 -7.964 0.992 1.00 89.25 100 GLN A CA 1
ATOM 775 C C . GLN A 1 100 ? 2.484 -8.151 -0.479 1.00 89.25 100 GLN A C 1
ATOM 777 O O . GLN A 1 100 ? 2.222 -9.269 -0.931 1.00 89.25 100 GLN A O 1
ATOM 782 N N . CYS A 1 101 ? 2.476 -7.038 -1.206 1.00 90.88 101 CYS A N 1
ATOM 783 C CA . CYS A 1 101 ? 2.262 -7.015 -2.642 1.00 90.88 101 CYS A CA 1
ATOM 784 C C . CYS A 1 101 ? 3.612 -6.966 -3.364 1.00 90.88 101 CYS A C 1
ATOM 786 O O . CYS A 1 101 ? 4.511 -6.214 -2.974 1.00 90.88 101 CYS A O 1
ATOM 788 N N . GLU A 1 102 ? 3.752 -7.771 -4.410 1.00 90.50 102 GLU A N 1
ATOM 789 C CA . GLU A 1 102 ? 4.949 -7.854 -5.243 1.00 90.50 102 GLU A CA 1
ATOM 790 C C . GLU A 1 102 ? 4.665 -7.326 -6.647 1.00 90.50 102 GLU A C 1
ATOM 792 O O . GLU A 1 102 ? 3.544 -7.491 -7.123 1.00 90.50 102 GLU A O 1
ATOM 797 N N . PRO A 1 103 ? 5.640 -6.681 -7.313 1.00 89.75 103 PRO A N 1
ATOM 798 C CA . PRO A 1 103 ? 5.445 -6.190 -8.669 1.00 89.75 103 PRO A CA 1
ATOM 799 C C . PRO A 1 103 ? 5.146 -7.329 -9.649 1.00 89.75 103 PRO A C 1
ATOM 801 O O . PRO A 1 103 ? 5.859 -8.335 -9.676 1.00 89.75 103 PRO A O 1
ATOM 804 N N . ASP A 1 104 ? 4.170 -7.122 -10.525 1.00 88.75 104 ASP A N 1
ATOM 805 C CA . ASP A 1 104 ? 3.906 -8.002 -11.656 1.00 88.75 104 ASP A CA 1
ATOM 806 C C . ASP A 1 104 ? 5.044 -7.876 -12.673 1.00 88.75 104 ASP A C 1
ATOM 808 O O . ASP A 1 104 ? 5.283 -6.811 -13.250 1.00 88.75 104 ASP A O 1
ATOM 812 N N . CYS A 1 105 ? 5.771 -8.968 -12.904 1.00 89.12 105 CYS A N 1
ATOM 813 C CA . CYS A 1 105 ? 6.920 -8.986 -13.803 1.00 89.12 105 CYS A CA 1
ATOM 814 C C . CYS A 1 105 ? 6.628 -9.758 -15.098 1.00 89.12 105 CYS A C 1
ATOM 816 O O . CYS A 1 105 ? 5.807 -10.672 -15.139 1.00 89.12 105 CYS A O 1
ATOM 818 N N . GLY A 1 106 ? 7.308 -9.382 -16.186 1.00 86.69 106 GLY A N 1
ATOM 819 C CA . GLY A 1 106 ? 7.239 -10.106 -17.463 1.00 86.69 106 GLY A CA 1
ATOM 820 C C . GLY A 1 106 ? 5.902 -10.014 -18.207 1.00 86.69 106 GLY A C 1
ATOM 821 O O . GLY A 1 106 ? 5.700 -10.752 -19.169 1.00 86.69 106 GLY A O 1
ATOM 822 N N . VAL A 1 107 ? 5.001 -9.115 -17.799 1.00 86.19 107 VAL A N 1
ATOM 823 C CA . VAL A 1 107 ? 3.717 -8.873 -18.474 1.00 86.19 107 VAL A CA 1
ATOM 824 C C . VAL A 1 107 ? 3.865 -7.700 -19.455 1.00 86.19 107 VAL A C 1
ATOM 826 O O . VAL A 1 107 ? 4.150 -6.583 -19.016 1.00 86.19 107 VAL A O 1
ATOM 829 N N . PRO A 1 108 ? 3.725 -7.919 -20.779 1.00 84.00 108 PRO A N 1
ATOM 830 C CA . PRO A 1 108 ? 3.719 -6.836 -21.763 1.00 84.00 108 PRO A CA 1
ATOM 831 C C . PRO A 1 108 ? 2.594 -5.836 -21.490 1.00 84.00 108 PRO A C 1
ATOM 833 O O . PRO A 1 108 ? 1.619 -6.164 -20.813 1.00 84.00 108 PRO A O 1
ATOM 836 N N . ASN A 1 109 ? 2.687 -4.628 -22.049 1.00 81.94 109 ASN A N 1
ATOM 837 C CA . ASN A 1 109 ? 1.642 -3.628 -21.843 1.00 81.94 109 ASN A CA 1
ATOM 838 C C . ASN A 1 109 ? 0.277 -4.159 -22.330 1.00 81.94 109 ASN A C 1
ATOM 840 O O . ASN A 1 109 ? 0.121 -4.418 -23.525 1.00 81.94 109 ASN A O 1
ATOM 844 N N . PRO A 1 110 ? -0.728 -4.288 -21.439 1.00 76.38 110 PRO A N 1
ATOM 845 C CA . PRO A 1 110 ? -2.014 -4.897 -21.777 1.00 76.38 110 PRO A CA 1
ATOM 846 C C . PRO A 1 110 ? -2.828 -4.070 -22.780 1.00 76.38 110 PRO A C 1
ATOM 848 O O . PRO A 1 110 ? -3.789 -4.573 -23.361 1.00 76.38 110 PRO A O 1
ATOM 851 N N . LEU A 1 111 ? -2.462 -2.801 -22.995 1.00 78.25 111 LEU A N 1
ATOM 852 C CA . LEU A 1 111 ? -3.078 -1.949 -24.010 1.00 78.25 111 LEU A CA 1
ATOM 853 C C . LEU A 1 111 ? -2.615 -2.302 -25.431 1.00 78.25 111 LEU A C 1
ATOM 855 O O . LEU A 1 111 ? -3.324 -1.988 -26.389 1.00 78.25 111 LEU A O 1
ATOM 859 N N . VAL A 1 112 ? -1.473 -2.982 -25.577 1.00 76.38 112 VAL A N 1
ATOM 860 C CA . VAL A 1 112 ? -0.960 -3.417 -26.878 1.00 76.38 112 VAL A CA 1
ATOM 861 C C . VAL A 1 112 ? -1.600 -4.749 -27.252 1.00 76.38 112 VAL A C 1
ATOM 863 O O . VAL A 1 112 ? -1.441 -5.770 -26.582 1.00 76.38 112 VAL A O 1
ATOM 866 N N . ARG A 1 113 ? -2.355 -4.749 -28.353 1.00 70.75 113 ARG A N 1
ATOM 867 C CA . ARG A 1 113 ? -2.991 -5.960 -28.883 1.00 70.75 113 ARG A CA 1
ATOM 868 C C . ARG A 1 113 ? -2.012 -6.695 -29.795 1.00 70.75 113 ARG A C 1
ATOM 870 O O . ARG A 1 113 ? -1.406 -6.079 -30.663 1.00 70.75 113 A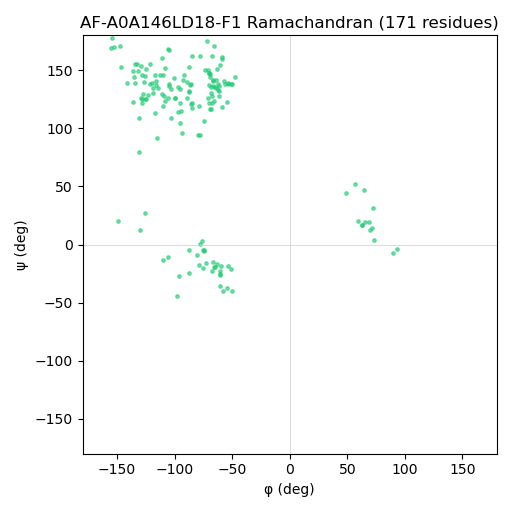RG A O 1
ATOM 877 N N . ASN A 1 114 ? -1.952 -8.021 -29.667 1.00 74.19 114 ASN A N 1
ATOM 878 C CA . ASN A 1 114 ? -1.149 -8.910 -30.520 1.00 74.19 114 ASN A CA 1
ATOM 879 C C . ASN A 1 114 ? 0.373 -8.689 -30.415 1.00 74.19 114 ASN A C 1
ATOM 881 O O . ASN A 1 114 ? 1.066 -8.636 -31.435 1.00 74.19 114 ASN A O 1
ATOM 885 N N . VAL A 1 115 ? 0.893 -8.598 -29.186 1.00 75.62 115 VAL A N 1
ATOM 886 C CA . VAL A 1 115 ? 2.344 -8.583 -28.934 1.00 75.62 115 VAL A CA 1
ATOM 887 C C . VAL A 1 115 ? 2.981 -9.815 -29.575 1.00 75.62 115 VAL A C 1
ATOM 889 O O . VAL A 1 115 ? 2.598 -10.952 -29.287 1.00 75.62 115 VAL A O 1
ATOM 892 N N . THR A 1 116 ? 3.948 -9.592 -30.463 1.00 75.88 116 THR A N 1
ATOM 893 C CA . THR A 1 116 ? 4.654 -10.672 -31.158 1.00 75.88 116 THR A CA 1
ATOM 894 C C . THR A 1 116 ? 6.027 -10.852 -30.527 1.00 75.88 116 THR A C 1
ATOM 896 O O . THR A 1 116 ? 6.915 -10.022 -30.693 1.00 75.88 116 THR A O 1
ATOM 899 N N . LEU A 1 117 ? 6.215 -11.951 -29.796 1.00 75.19 117 LEU A N 1
ATOM 900 C CA . LEU A 1 117 ? 7.501 -12.287 -29.187 1.00 75.19 117 LEU A CA 1
ATOM 901 C C . LEU A 1 117 ? 8.438 -12.869 -30.256 1.00 75.19 117 LEU A C 1
ATOM 903 O O . LEU A 1 117 ? 8.386 -14.061 -30.557 1.00 75.19 117 LEU A O 1
ATOM 907 N N . THR A 1 118 ? 9.280 -12.032 -30.862 1.00 72.06 118 THR A N 1
ATOM 908 C CA . THR A 1 118 ? 10.234 -12.468 -31.894 1.00 72.06 118 THR A CA 1
ATOM 909 C C . THR A 1 118 ? 11.637 -12.661 -31.325 1.00 72.06 118 THR A C 1
ATOM 911 O O . THR A 1 118 ? 12.208 -11.734 -30.761 1.00 72.06 118 THR A O 1
ATOM 914 N N . VAL A 1 119 ? 12.225 -13.842 -31.538 1.00 67.50 119 VAL A N 1
ATOM 915 C CA . VAL A 1 119 ? 13.650 -14.124 -31.252 1.00 67.50 119 VAL A CA 1
ATOM 916 C C . VAL A 1 119 ? 14.518 -13.961 -32.511 1.00 67.50 119 VAL A C 1
ATOM 918 O O . VAL A 1 119 ? 15.697 -13.633 -32.421 1.00 67.50 119 VAL A O 1
ATOM 921 N N . ALA A 1 120 ? 13.930 -14.151 -33.696 1.00 71.75 120 ALA A N 1
ATOM 922 C CA . ALA A 1 120 ? 14.575 -13.996 -34.998 1.00 71.75 120 ALA A CA 1
ATOM 923 C C . ALA A 1 120 ? 13.687 -13.157 -35.928 1.00 71.75 120 ALA A C 1
ATOM 925 O O . ALA A 1 120 ? 12.470 -13.138 -35.751 1.00 71.75 120 ALA A O 1
ATOM 926 N N . HIS A 1 121 ? 14.297 -12.499 -36.921 1.00 77.00 121 HIS A N 1
ATOM 927 C CA . HIS A 1 121 ? 13.606 -11.631 -37.890 1.00 77.00 121 HIS A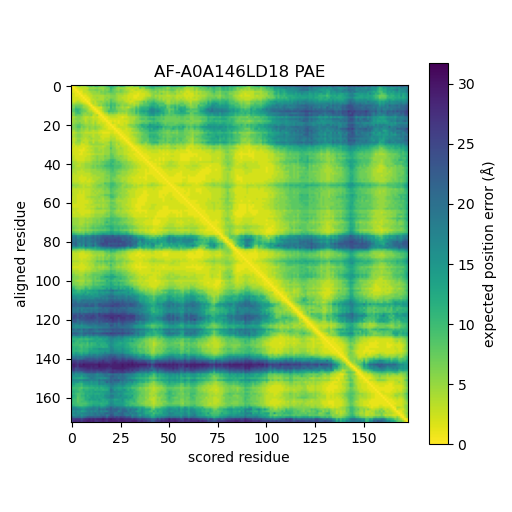 CA 1
ATOM 928 C C . HIS A 1 121 ? 12.807 -10.502 -37.219 1.00 77.00 121 HIS A C 1
ATOM 930 O O . HIS A 1 121 ? 11.611 -10.358 -37.461 1.00 77.00 121 HIS A O 1
ATOM 936 N N . GLY A 1 122 ? 13.481 -9.749 -36.340 1.00 75.50 122 GLY A N 1
ATOM 937 C CA . GLY A 1 122 ? 12.874 -8.712 -35.505 1.00 75.50 122 GLY A CA 1
ATOM 938 C C . GLY A 1 122 ? 11.960 -7.756 -36.274 1.00 75.50 122 GLY A C 1
ATOM 939 O O . GLY A 1 122 ? 12.215 -7.420 -37.431 1.00 75.50 122 GLY A O 1
ATOM 940 N N . VAL A 1 123 ? 10.890 -7.340 -35.602 1.00 82.06 123 VAL A N 1
ATOM 941 C CA . VAL A 1 123 ? 9.891 -6.398 -36.109 1.00 82.06 123 VAL A CA 1
ATOM 942 C C . VAL A 1 123 ? 9.936 -5.152 -35.236 1.00 82.06 123 VAL A C 1
ATOM 944 O O . VAL A 1 123 ? 10.087 -5.262 -34.019 1.00 82.06 123 VAL A O 1
ATOM 947 N N . ASP A 1 124 ? 9.795 -3.980 -35.850 1.00 82.44 124 ASP A N 1
ATOM 948 C CA . ASP A 1 124 ? 9.723 -2.723 -35.110 1.00 82.44 124 ASP A CA 1
ATOM 949 C C . ASP A 1 124 ? 8.506 -2.724 -34.173 1.00 82.44 124 ASP A C 1
ATOM 951 O O . ASP A 1 124 ? 7.385 -3.055 -34.581 1.00 82.44 124 ASP A O 1
ATOM 955 N N . THR A 1 125 ? 8.730 -2.340 -32.914 1.00 79.88 125 THR A N 1
ATOM 956 C CA . THR A 1 125 ? 7.662 -2.166 -31.922 1.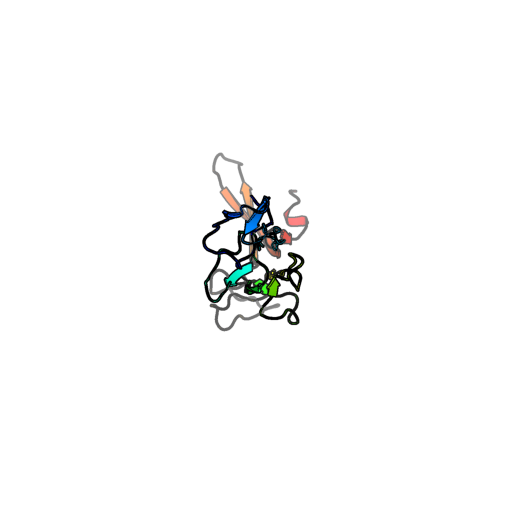00 79.88 125 THR A CA 1
ATOM 957 C C . THR A 1 125 ? 6.710 -1.077 -32.383 1.00 79.88 125 THR A C 1
ATOM 959 O O . THR A 1 125 ? 7.146 0.002 -32.793 1.00 79.88 125 THR A O 1
ATOM 962 N N . LYS A 1 126 ? 5.409 -1.347 -32.305 1.00 75.50 126 LYS A N 1
ATOM 963 C CA . LYS A 1 126 ? 4.389 -0.451 -32.873 1.00 75.50 126 LYS A CA 1
ATOM 964 C C . LYS A 1 126 ? 3.951 0.636 -31.902 1.00 75.50 126 LYS A C 1
ATOM 966 O O . LYS A 1 126 ? 3.514 1.695 -32.341 1.00 75.50 126 LYS A O 1
ATOM 971 N N . ASP A 1 127 ? 4.109 0.376 -30.608 1.00 78.62 127 ASP A N 1
ATOM 972 C CA . ASP A 1 127 ? 3.634 1.231 -29.531 1.00 78.62 127 ASP A CA 1
ATOM 973 C C . ASP A 1 127 ? 4.726 1.484 -28.486 1.00 78.62 127 ASP A C 1
ATOM 975 O O . ASP A 1 127 ? 5.590 0.649 -28.205 1.00 78.62 127 ASP A O 1
ATOM 979 N N . VAL A 1 128 ? 4.656 2.658 -27.859 1.00 72.12 128 VAL A N 1
ATOM 980 C CA . VAL A 1 128 ? 5.489 2.997 -26.701 1.00 72.12 128 VAL A CA 1
ATOM 981 C C . VAL A 1 128 ? 5.089 2.099 -25.523 1.00 72.12 128 VAL A C 1
ATOM 983 O O . VAL A 1 128 ? 3.905 1.892 -25.265 1.00 72.12 128 VAL A O 1
ATOM 986 N N . LEU A 1 129 ? 6.085 1.576 -24.799 1.00 77.69 129 LEU A N 1
ATOM 987 C CA . LEU A 1 129 ? 5.918 0.641 -23.674 1.00 77.69 129 LEU A CA 1
ATOM 988 C C . LEU A 1 129 ? 5.345 -0.737 -24.044 1.00 77.69 129 LEU A C 1
ATOM 990 O O . LEU A 1 129 ? 4.903 -1.439 -23.146 1.00 77.69 129 LEU A O 1
ATOM 994 N N . GLU A 1 130 ? 5.386 -1.175 -25.309 1.00 85.94 130 GLU A N 1
ATOM 995 C CA . GLU A 1 130 ? 5.019 -2.560 -25.676 1.00 85.94 130 GLU A CA 1
ATOM 996 C C . GLU A 1 130 ? 5.742 -3.599 -24.798 1.00 85.94 130 GLU A C 1
ATOM 998 O O . GLU A 1 130 ? 5.126 -4.541 -24.294 1.00 85.94 130 GLU A O 1
ATOM 1003 N N . PHE A 1 131 ? 7.019 -3.336 -24.507 1.00 89.19 131 PHE A N 1
ATOM 1004 C CA . PHE A 1 131 ? 7.824 -4.051 -23.521 1.00 89.19 131 PHE A CA 1
ATOM 1005 C C . PHE A 1 131 ? 8.199 -3.099 -22.373 1.00 89.19 131 PHE A C 1
ATOM 1007 O O . PHE A 1 131 ? 9.221 -2.413 -22.467 1.00 89.19 131 PHE A O 1
ATOM 1014 N N . PRO A 1 132 ? 7.402 -3.030 -21.286 1.00 88.94 132 PRO A N 1
ATOM 1015 C CA . PRO A 1 132 ? 7.574 -2.034 -20.220 1.00 88.94 132 PRO A CA 1
ATOM 1016 C C . PRO A 1 132 ? 8.924 -2.097 -19.503 1.00 88.94 132 PRO A C 1
ATOM 1018 O O . PRO A 1 132 ? 9.366 -1.117 -18.913 1.00 88.94 132 PRO A O 1
ATOM 1021 N N . TRP A 1 133 ? 9.590 -3.251 -19.552 1.00 92.00 133 TRP A N 1
ATOM 1022 C CA . TRP A 1 133 ? 10.909 -3.444 -18.961 1.00 92.00 133 TRP A CA 1
ATOM 1023 C C . TRP A 1 133 ? 12.055 -2.920 -19.829 1.00 92.00 133 T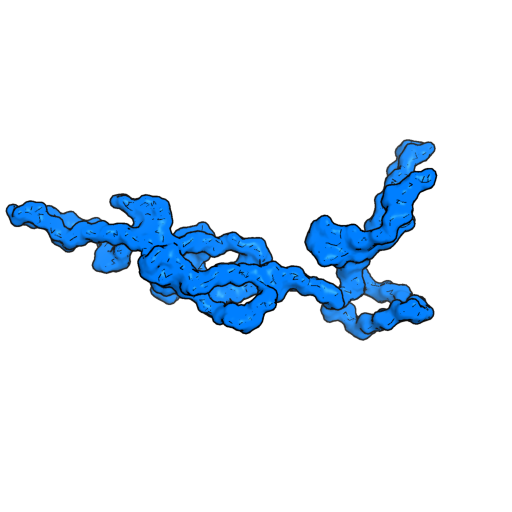RP A C 1
ATOM 1025 O O . TRP A 1 133 ? 13.183 -2.908 -19.350 1.00 92.00 133 TRP A O 1
ATOM 1035 N N . HIS A 1 134 ? 11.834 -2.516 -21.083 1.00 92.06 134 HIS A N 1
ATOM 1036 C CA . HIS A 1 134 ? 12.920 -2.035 -21.938 1.00 92.06 134 HIS A CA 1
ATOM 1037 C C . HIS A 1 134 ? 13.490 -0.706 -21.422 1.00 92.06 134 HIS A C 1
ATOM 1039 O O . HIS A 1 134 ? 12.759 0.262 -21.218 1.00 92.06 134 HIS A O 1
ATOM 1045 N N . VAL A 1 135 ? 14.812 -0.645 -21.251 1.00 93.31 135 VAL A N 1
ATOM 1046 C CA . VAL A 1 135 ? 15.521 0.557 -20.792 1.00 93.31 135 VAL A CA 1
ATOM 1047 C C . VAL A 1 135 ? 16.585 0.951 -21.807 1.00 93.31 135 VAL A C 1
ATOM 1049 O O . VAL A 1 135 ? 17.432 0.136 -22.166 1.00 93.31 135 VAL A O 1
ATOM 1052 N N . GLY A 1 136 ? 16.581 2.217 -22.227 1.00 92.38 136 GLY A N 1
ATOM 1053 C CA . GLY A 1 136 ? 17.682 2.823 -22.974 1.00 92.38 136 GLY A CA 1
ATOM 1054 C C . GLY A 1 136 ? 18.713 3.439 -22.029 1.00 92.38 136 GLY A C 1
ATOM 1055 O O . GLY A 1 136 ? 18.372 4.275 -21.194 1.00 92.38 136 GLY A O 1
ATOM 1056 N N . LEU A 1 137 ? 19.979 3.052 -22.166 1.00 91.38 137 LEU A N 1
ATOM 1057 C CA . LEU A 1 137 ? 21.107 3.635 -21.443 1.00 91.38 137 LEU A CA 1
ATOM 1058 C C . LEU A 1 137 ? 21.769 4.685 -22.334 1.00 91.38 137 LEU A C 1
ATOM 1060 O O . LEU A 1 137 ? 22.335 4.359 -23.379 1.00 91.38 137 LEU A O 1
ATOM 1064 N N . HIS A 1 138 ? 21.689 5.950 -21.927 1.00 89.62 138 HIS A N 1
ATOM 1065 C CA . HIS A 1 138 ? 22.226 7.072 -22.691 1.00 89.62 138 HIS A CA 1
ATOM 1066 C C . HIS A 1 138 ? 23.542 7.566 -22.097 1.00 89.62 138 HIS A C 1
ATOM 1068 O O . HIS A 1 138 ? 23.648 7.779 -20.888 1.00 89.62 138 HIS A O 1
ATOM 1074 N N . MET A 1 139 ? 24.532 7.788 -22.959 1.00 86.19 139 MET A N 1
ATOM 1075 C CA . MET A 1 139 ? 25.819 8.353 -22.571 1.00 86.19 139 MET A CA 1
ATOM 1076 C C . MET A 1 139 ? 25.888 9.811 -23.016 1.00 86.19 139 MET A C 1
ATOM 1078 O O . MET A 1 139 ? 25.495 10.164 -24.129 1.00 86.19 139 MET A O 1
ATOM 1082 N N . ARG A 1 140 ? 26.384 10.671 -22.125 1.00 84.62 140 ARG A N 1
ATOM 1083 C CA . ARG A 1 140 ? 26.600 12.084 -22.427 1.00 84.62 140 ARG A CA 1
ATOM 1084 C C . ARG A 1 140 ? 27.956 12.257 -23.091 1.00 84.62 140 ARG A C 1
ATOM 1086 O O . ARG A 1 140 ? 28.973 11.962 -22.464 1.00 84.62 140 ARG A O 1
ATOM 1093 N N . ASN A 1 141 ? 27.977 12.814 -24.296 1.00 74.94 141 ASN A N 1
ATOM 1094 C CA . ASN A 1 141 ? 29.210 13.296 -24.902 1.00 74.94 141 ASN A CA 1
ATOM 1095 C C . ASN A 1 141 ? 29.357 14.803 -24.635 1.00 74.94 141 ASN A C 1
ATOM 1097 O O . ASN A 1 141 ? 28.403 15.569 -24.750 1.00 74.94 141 ASN A O 1
ATOM 1101 N N . SER A 1 142 ? 30.545 15.233 -24.211 1.00 70.81 142 SER A N 1
ATOM 1102 C CA . SER A 1 142 ? 30.838 16.627 -23.844 1.00 70.81 142 SER A CA 1
ATOM 1103 C C . SER A 1 142 ? 32.040 17.192 -24.605 1.00 70.81 142 SER A C 1
ATOM 1105 O O . SER A 1 142 ? 32.712 18.097 -24.120 1.00 70.81 142 SER A O 1
ATOM 1107 N N . SER A 1 143 ? 32.318 16.681 -25.806 1.00 69.88 143 SER A N 1
ATOM 1108 C CA . SER A 1 143 ? 33.528 17.015 -26.564 1.00 69.88 143 SER A CA 1
ATOM 1109 C C . SER A 1 143 ? 33.544 18.399 -27.241 1.00 69.88 143 SER A C 1
ATOM 1111 O O . SER A 1 143 ? 34.578 18.763 -27.790 1.00 69.88 143 SER A O 1
ATOM 1113 N N . ALA A 1 144 ? 32.467 19.198 -27.210 1.00 57.81 144 ALA A N 1
ATOM 1114 C CA . ALA A 1 144 ? 32.442 20.497 -27.914 1.00 57.81 144 ALA A CA 1
ATOM 1115 C C . ALA A 1 144 ? 31.568 21.603 -27.277 1.00 57.81 144 ALA A C 1
ATOM 1117 O O . ALA A 1 144 ? 31.162 22.538 -27.961 1.00 57.81 144 ALA A O 1
ATOM 1118 N N . GLY A 1 145 ? 31.226 21.508 -25.986 1.00 64.75 145 GLY A N 1
ATOM 1119 C CA . GLY A 1 145 ? 30.310 22.470 -25.341 1.00 64.75 145 GLY A CA 1
ATOM 1120 C C . GLY A 1 145 ? 28.834 22.319 -25.749 1.00 64.75 145 GLY A C 1
ATOM 1121 O O . GLY A 1 145 ? 27.989 23.086 -25.296 1.00 64.75 145 GLY A O 1
ATOM 1122 N N . ILE A 1 146 ? 28.519 21.305 -26.560 1.00 68.81 146 ILE A N 1
ATOM 1123 C CA . ILE A 1 146 ? 27.163 20.881 -26.913 1.00 68.81 146 ILE A CA 1
ATOM 1124 C C . ILE A 1 146 ? 26.819 19.675 -26.032 1.00 68.81 146 ILE A C 1
ATOM 1126 O O . ILE A 1 146 ? 27.584 18.713 -25.964 1.00 68.81 146 ILE A O 1
ATOM 1130 N N . LEU A 1 147 ? 25.694 19.749 -25.317 1.00 74.81 147 LEU A N 1
ATOM 1131 C CA . LEU A 1 147 ? 25.165 18.642 -24.520 1.00 74.81 147 LEU A CA 1
ATOM 1132 C C . LEU A 1 147 ? 24.438 17.666 -25.450 1.00 74.81 147 LEU A C 1
ATOM 1134 O O . LEU A 1 147 ? 23.261 17.861 -25.744 1.00 74.81 147 LEU A O 1
ATOM 1138 N N . GLU A 1 148 ? 25.138 16.630 -25.910 1.00 83.56 148 GLU A N 1
ATOM 1139 C CA . GLU A 1 148 ? 24.563 15.583 -26.756 1.00 83.56 148 GLU A CA 1
ATOM 1140 C C . GLU A 1 148 ? 24.444 14.268 -25.976 1.00 83.56 148 GLU A C 1
ATOM 1142 O O . GLU A 1 148 ? 25.402 13.792 -25.358 1.00 83.56 148 GLU A O 1
ATOM 1147 N N . TRP A 1 149 ? 23.241 13.694 -25.988 1.00 84.88 149 TRP A N 1
ATOM 1148 C CA . TRP A 1 149 ? 22.949 12.388 -25.408 1.00 84.88 149 TRP A CA 1
ATOM 1149 C C . TRP A 1 149 ? 22.683 11.406 -26.537 1.00 84.88 149 TRP A C 1
ATOM 1151 O O . TRP A 1 149 ? 21.717 11.568 -27.281 1.00 84.88 149 TRP A O 1
ATOM 1161 N N . SER A 1 150 ? 23.495 10.362 -26.636 1.00 87.25 150 SER A N 1
ATOM 1162 C CA . SER A 1 150 ? 23.254 9.259 -27.563 1.00 87.25 150 SER A CA 1
ATOM 1163 C C . SER A 1 150 ? 22.872 8.004 -26.790 1.00 87.25 150 SER A C 1
ATOM 1165 O O . SER A 1 150 ? 23.320 7.785 -25.661 1.00 87.25 150 SER A O 1
ATOM 1167 N N . ASN A 1 151 ? 21.991 7.190 -27.375 1.00 88.25 151 ASN A N 1
ATOM 1168 C CA . ASN A 1 151 ? 21.730 5.862 -26.838 1.00 88.25 151 ASN A CA 1
ATOM 1169 C C . ASN A 1 151 ? 22.996 5.020 -27.033 1.00 88.25 151 ASN A C 1
ATOM 1171 O O . ASN A 1 151 ? 23.488 4.896 -28.154 1.00 88.25 151 ASN A O 1
ATOM 1175 N N . HIS A 1 152 ? 23.541 4.506 -25.937 1.00 89.31 152 HIS A N 1
ATOM 1176 C CA . HIS A 1 152 ? 24.754 3.703 -25.950 1.00 89.31 152 HIS A CA 1
ATOM 1177 C C . HIS A 1 152 ? 24.424 2.212 -25.919 1.00 89.31 152 HIS A C 1
ATOM 1179 O O . HIS A 1 152 ? 25.021 1.435 -26.658 1.00 89.31 152 HIS A O 1
ATOM 1185 N N . CYS A 1 153 ? 23.482 1.813 -25.062 1.00 92.62 153 CYS A N 1
ATOM 1186 C CA . CYS A 1 153 ? 23.132 0.417 -24.819 1.00 92.62 153 CYS A CA 1
ATOM 1187 C C . CYS A 1 153 ? 21.676 0.262 -24.365 1.00 92.62 153 CYS A C 1
ATOM 1189 O O . CYS A 1 153 ? 21.000 1.228 -24.013 1.00 92.62 153 CYS A O 1
ATOM 1191 N N . GLY A 1 154 ? 21.213 -0.989 -24.328 1.00 92.75 154 GLY A N 1
ATOM 1192 C CA . GLY A 1 154 ? 19.924 -1.373 -23.758 1.00 92.75 154 GLY A CA 1
ATOM 1193 C C . GLY A 1 154 ? 20.050 -2.054 -22.394 1.00 92.75 154 GLY A C 1
ATOM 1194 O O . GLY A 1 154 ? 21.124 -2.496 -21.980 1.00 92.75 154 GLY A O 1
ATOM 1195 N N . GLY A 1 155 ? 18.924 -2.183 -21.707 1.00 94.62 155 GLY A N 1
ATOM 1196 C CA . GLY A 1 155 ? 18.786 -2.928 -20.464 1.00 94.62 155 GLY A CA 1
ATOM 1197 C C . GLY A 1 155 ? 17.360 -3.424 -20.255 1.00 94.62 155 GLY A C 1
ATOM 1198 O O . GLY A 1 155 ? 16.463 -3.175 -21.063 1.00 94.62 155 GLY A O 1
ATOM 1199 N N . SER A 1 156 ? 17.159 -4.154 -19.164 1.00 95.19 156 SER A N 1
ATOM 1200 C CA . SER A 1 156 ? 15.851 -4.636 -18.726 1.00 95.19 156 SER A CA 1
ATOM 1201 C C . SER A 1 156 ? 15.617 -4.288 -17.263 1.00 95.19 156 SER A C 1
ATOM 1203 O O . SER A 1 156 ? 16.432 -4.626 -16.407 1.00 95.19 156 SER A O 1
ATOM 1205 N N . LEU A 1 157 ? 14.509 -3.617 -16.970 1.00 93.94 157 LEU A N 1
ATOM 1206 C CA . LEU A 1 157 ? 14.047 -3.386 -15.609 1.00 93.94 157 LEU A CA 1
ATOM 1207 C C . LEU A 1 157 ? 13.613 -4.727 -15.002 1.00 93.94 157 LEU A C 1
ATOM 1209 O O . LEU A 1 157 ? 12.683 -5.358 -15.499 1.00 93.94 157 LEU A O 1
ATOM 1213 N N . ILE A 1 158 ? 14.301 -5.168 -13.949 1.00 93.62 158 ILE A N 1
ATOM 1214 C CA . ILE A 1 158 ? 14.016 -6.441 -13.259 1.00 93.62 158 ILE A CA 1
ATOM 1215 C C . ILE A 1 158 ? 13.432 -6.235 -11.857 1.00 93.62 158 ILE A C 1
ATOM 1217 O O . ILE A 1 158 ? 12.905 -7.167 -11.259 1.00 93.62 158 ILE A O 1
ATOM 1221 N N . SER A 1 159 ? 13.501 -5.009 -11.337 1.00 89.31 159 SER A N 1
ATOM 1222 C CA . SER A 1 159 ? 12.774 -4.548 -10.153 1.00 89.31 159 SER A CA 1
ATOM 1223 C C . SER A 1 159 ? 12.610 -3.022 -10.224 1.00 89.31 159 SER A C 1
ATOM 1225 O O . SER A 1 159 ? 13.293 -2.395 -11.038 1.00 89.31 159 SER A O 1
ATOM 1227 N N . PRO A 1 160 ? 11.786 -2.384 -9.366 1.00 87.25 160 PRO A N 1
ATOM 1228 C CA . PRO A 1 160 ? 11.577 -0.929 -9.380 1.00 87.25 160 PRO A CA 1
ATOM 1229 C C . PRO A 1 160 ? 12.857 -0.079 -9.305 1.00 87.25 160 PRO A C 1
ATOM 1231 O O . PRO A 1 160 ? 12.838 1.104 -9.643 1.00 87.25 160 PRO A O 1
ATOM 1234 N N . HIS A 1 161 ? 13.969 -0.666 -8.855 1.00 90.19 161 HIS A N 1
ATOM 1235 C CA . HIS A 1 161 ? 15.235 0.034 -8.639 1.00 90.19 161 HIS A CA 1
ATOM 1236 C C . HIS A 1 161 ? 16.439 -0.666 -9.278 1.00 90.19 161 HIS A C 1
ATOM 1238 O O . HIS A 1 161 ? 17.577 -0.320 -8.967 1.00 90.19 161 HIS A O 1
ATOM 1244 N N . LEU A 1 162 ? 16.219 -1.656 -10.148 1.00 94.19 162 LEU A N 1
ATOM 1245 C CA . LEU A 1 162 ? 17.303 -2.450 -10.716 1.00 94.19 162 LEU A CA 1
ATOM 1246 C C . LEU A 1 162 ? 17.121 -2.657 -12.217 1.00 94.19 162 LEU A C 1
ATOM 1248 O O . LEU A 1 162 ? 16.134 -3.238 -12.671 1.00 94.19 162 LEU A O 1
ATOM 1252 N N . VAL A 1 163 ? 18.129 -2.223 -12.973 1.00 95.62 163 VAL A N 1
ATOM 1253 C CA . VAL A 1 163 ? 18.243 -2.454 -14.414 1.00 95.62 163 VAL A CA 1
ATOM 1254 C C . VAL A 1 163 ? 19.357 -3.462 -14.661 1.00 95.62 163 VAL A C 1
ATOM 1256 O O . VAL A 1 163 ? 20.501 -3.251 -14.261 1.00 95.62 163 VAL A O 1
ATOM 1259 N N . LEU A 1 164 ? 19.023 -4.552 -15.342 1.00 95.06 164 LEU A N 1
ATOM 1260 C CA . LEU A 1 164 ? 19.970 -5.543 -15.833 1.00 95.06 164 LEU A CA 1
ATOM 1261 C C . LEU A 1 164 ? 20.486 -5.126 -17.215 1.00 95.06 164 LEU A C 1
ATOM 1263 O O . LEU A 1 164 ? 19.699 -4.806 -18.104 1.00 95.06 164 LEU A O 1
ATOM 1267 N N . THR A 1 165 ? 21.801 -5.155 -17.419 1.00 95.50 165 THR A N 1
ATOM 1268 C CA . THR A 1 165 ? 22.435 -4.879 -18.717 1.00 95.50 165 THR A CA 1
ATOM 1269 C C . THR A 1 165 ? 23.715 -5.701 -18.881 1.00 95.50 165 THR A C 1
ATOM 1271 O O . THR A 1 165 ? 24.178 -6.353 -17.942 1.00 95.50 165 THR A O 1
ATOM 1274 N N . GLY A 1 166 ? 24.291 -5.693 -20.082 1.00 91.50 166 GLY A N 1
ATOM 1275 C CA . GLY A 1 166 ? 25.596 -6.293 -20.326 1.00 91.50 166 GLY A CA 1
ATOM 1276 C C . GLY A 1 166 ? 26.705 -5.481 -19.658 1.00 91.50 166 GLY A C 1
ATOM 1277 O O . GLY A 1 166 ? 26.726 -4.262 -19.758 1.00 91.50 166 GLY A O 1
ATOM 1278 N N . MET A 1 167 ? 27.675 -6.147 -19.028 1.00 87.75 167 MET A N 1
ATOM 1279 C CA . MET A 1 167 ? 28.802 -5.473 -18.361 1.00 87.75 167 MET A CA 1
ATOM 1280 C C . MET A 1 167 ? 29.562 -4.511 -19.291 1.00 87.75 167 MET A C 1
ATOM 1282 O O . MET A 1 167 ? 29.965 -3.435 -18.860 1.00 87.75 167 MET A O 1
ATOM 1286 N N . HIS A 1 168 ? 29.724 -4.875 -20.570 1.00 86.00 168 HIS A N 1
ATOM 1287 C CA . HIS A 1 168 ? 30.418 -4.041 -21.557 1.00 86.00 168 HIS A CA 1
ATOM 1288 C C . HIS A 1 168 ? 29.751 -2.671 -21.762 1.00 86.00 168 HIS A C 1
ATOM 1290 O O . HIS A 1 168 ? 30.445 -1.719 -22.083 1.00 86.00 168 HIS A O 1
ATOM 1296 N N . ALA A 1 169 ? 28.440 -2.553 -21.516 1.00 83.12 169 ALA A N 1
ATOM 1297 C CA . ALA A 1 169 ? 27.694 -1.299 -21.625 1.00 83.12 169 ALA A CA 1
ATOM 1298 C C . ALA A 1 169 ? 28.134 -0.239 -20.604 1.00 83.12 169 ALA A C 1
ATOM 1300 O O . ALA A 1 169 ? 27.825 0.940 -20.755 1.00 83.12 169 ALA A O 1
ATOM 1301 N N . LEU A 1 170 ? 28.798 -0.673 -19.530 1.00 83.56 170 LEU A N 1
ATOM 1302 C CA . LEU A 1 170 ? 29.244 0.175 -18.426 1.00 83.56 170 LEU A CA 1
ATOM 1303 C C . LEU A 1 170 ? 30.756 0.419 -18.453 1.00 83.56 170 LEU A C 1
ATOM 1305 O O . LEU A 1 170 ? 31.256 1.256 -17.704 1.00 83.56 170 LEU A O 1
ATOM 1309 N N . LEU A 1 171 ? 31.487 -0.315 -19.290 1.00 80.50 171 LEU A N 1
ATOM 1310 C CA . LEU A 1 171 ? 32.927 -0.176 -19.427 1.00 80.50 171 LEU A CA 1
ATOM 1311 C C . LEU A 1 171 ? 33.209 0.757 -20.602 1.00 80.50 171 LEU A C 1
ATOM 1313 O O . LEU A 1 171 ? 33.078 0.381 -21.762 1.00 80.50 171 LEU A O 1
ATOM 1317 N N . THR A 1 172 ? 33.601 1.988 -20.292 1.00 64.31 172 THR A N 1
ATOM 1318 C CA . THR A 1 172 ? 34.154 2.905 -21.288 1.00 64.31 172 THR A CA 1
ATOM 1319 C C . THR A 1 172 ? 35.536 2.406 -21.699 1.00 64.31 172 THR A C 1
ATOM 1321 O O . THR A 1 172 ? 36.405 2.264 -20.836 1.00 64.31 172 THR A O 1
ATOM 1324 N N . HIS A 1 173 ? 35.728 2.135 -22.989 1.00 56.56 173 HIS A N 1
ATOM 1325 C CA . HIS A 1 173 ? 37.060 1.969 -23.572 1.00 56.56 173 HIS A CA 1
ATOM 1326 C C . HIS A 1 173 ? 37.760 3.318 -23.743 1.00 56.56 173 HIS A C 1
ATOM 1328 O O . HIS A 1 173 ? 37.064 4.298 -24.097 1.00 56.56 173 HIS A O 1
#

Nearest PDB structures (foldseek):
  4lot-assembly1_A  TM=5.023E-01  e=4.563E-03  Homo sapiens
  8cjv-assembly1_A  TM=4.649E-01  e=6.692E-03  Bos taurus
  4zh1-assembly1_E  TM=5.815E-01  e=1.998E-02  Homo sapiens
  8ci3-assembly1_B  TM=4.754E-01  e=7.885E-03  Bos taurus
  2qfh-assembly1_A  TM=4.987E-01  e=1.892E-02  Homo sapiens

InterPro domains:
  IPR000436 Sushi/SCR/CCP domain [PF00084] (46-101)
  IPR000436 Sushi/SCR/CCP domain [PS50923] (34-103)
  IPR000436 Sushi/SCR/CCP domain [cd00033] (37-102)
  IPR009003 Peptidase S1, PA clan [SSF50494] (88-171)
  IPR035976 Sushi/SCR/CCP superfamily [SSF57535] (52-106)

Sequence (173 aa):
FCGLGTAAPDSNPLGAYACLSSGDWSPELPRCTLQCEPLVKPHVKFRCEYNSAEVNCSNYMRPGTVATYECDLFYTLNNKLVRDDNHCLEEGKWLLDPPQCEPDCGVPNPLVRNVTLTVAHGVDTKDVLEFPWHVGLHMRNSSAGILEWSNHCGGSLISPHLVLTGMHALLTH